Protein AF-A0A7L0USU4-F1 (afdb_monomer_lite)

Foldseek 3Di:
DVVVVVVQCPPPVSVVVVVVVVVVVLVVLCVCCVVVVPPVSVVVSVVVVVVVVVVVVVVVVCCVVCVVVVLVVQLVSQLVLLQCCPVDPVSVVVNLVCCQVVVHAHSVHVCSNLNHLQQNQDPPRPHPNHVHGDPSNDDDPPPD

pLDDT: mean 88.08, std 13.07, range [41.97, 98.19]

Radius of gyration: 21.61 Å; chains: 1; bounding box: 52×35×64 Å

Structure (mmCIF, N/CA/C/O backbone):
data_AF-A0A7L0USU4-F1
#
_entry.id   AF-A0A7L0USU4-F1
#
loop_
_atom_site.group_PDB
_atom_site.id
_atom_site.type_symbol
_atom_site.label_atom_id
_atom_site.label_alt_id
_atom_site.label_comp_id
_atom_site.label_asym_id
_atom_site.label_entity_id
_atom_site.label_seq_id
_atom_site.pdbx_PDB_ins_code
_atom_site.Cartn_x
_atom_site.Cartn_y
_atom_site.Cartn_z
_atom_site.occupancy
_atom_site.B_iso_or_equiv
_atom_site.auth_seq_id
_atom_site.auth_comp_id
_atom_site.auth_asym_id
_atom_site.auth_atom_id
_atom_site.pdbx_PDB_model_num
ATOM 1 N N . ALA A 1 1 ? -20.101 -6.570 -10.208 1.00 42.50 1 ALA A N 1
ATOM 2 C CA . ALA A 1 1 ? -20.181 -5.860 -8.914 1.00 42.50 1 ALA A CA 1
ATOM 3 C C . ALA A 1 1 ? -18.971 -6.180 -8.033 1.00 42.50 1 ALA A C 1
ATOM 5 O O . ALA A 1 1 ? -18.293 -5.246 -7.630 1.00 42.50 1 ALA A O 1
ATOM 6 N N . GLU A 1 2 ? -18.632 -7.458 -7.821 1.00 45.44 2 GLU A N 1
ATOM 7 C CA . GLU A 1 2 ? -17.457 -7.875 -7.023 1.00 45.44 2 GLU A CA 1
ATOM 8 C C . GLU A 1 2 ? -16.110 -7.357 -7.565 1.00 45.44 2 GLU A C 1
ATOM 10 O O . GLU A 1 2 ? -15.286 -6.881 -6.791 1.00 45.44 2 GLU A O 1
ATOM 15 N N . ALA A 1 3 ? -15.909 -7.333 -8.890 1.00 47.44 3 ALA A N 1
ATOM 16 C CA . ALA A 1 3 ? -14.667 -6.820 -9.488 1.00 47.44 3 ALA A CA 1
ATOM 17 C C . ALA A 1 3 ? -14.498 -5.289 -9.364 1.00 47.44 3 ALA A C 1
ATOM 19 O O . ALA A 1 3 ? -13.391 -4.803 -9.168 1.00 47.44 3 ALA A O 1
ATOM 20 N N . ALA A 1 4 ? -15.594 -4.523 -9.426 1.00 47.53 4 ALA A N 1
ATOM 21 C CA . ALA A 1 4 ? -15.549 -3.061 -9.313 1.00 47.53 4 ALA A CA 1
ATOM 22 C C . ALA A 1 4 ? -15.293 -2.602 -7.867 1.00 47.53 4 ALA A C 1
ATOM 24 O O . ALA A 1 4 ? -14.600 -1.615 -7.640 1.00 47.53 4 ALA A O 1
ATOM 25 N N . MET A 1 5 ? -15.816 -3.350 -6.890 1.00 48.34 5 MET A N 1
ATOM 26 C CA . MET A 1 5 ? -15.567 -3.098 -5.470 1.00 48.34 5 MET A CA 1
ATOM 27 C C . MET A 1 5 ? -14.105 -3.393 -5.106 1.00 48.34 5 MET A C 1
ATOM 29 O O . MET A 1 5 ? -13.513 -2.642 -4.343 1.00 48.34 5 MET A O 1
ATOM 33 N N . ALA A 1 6 ? -13.495 -4.417 -5.718 1.00 49.16 6 ALA A N 1
ATOM 34 C CA . ALA A 1 6 ? -12.067 -4.682 -5.576 1.00 49.16 6 ALA A CA 1
ATOM 35 C C . ALA A 1 6 ? -11.213 -3.538 -6.149 1.00 49.16 6 ALA A C 1
ATOM 37 O O . ALA A 1 6 ? -10.341 -3.052 -5.443 1.00 49.16 6 ALA A O 1
ATOM 38 N N . CYS A 1 7 ? -11.503 -3.039 -7.360 1.00 50.59 7 CYS A N 1
ATOM 39 C CA . CYS A 1 7 ? -10.774 -1.902 -7.945 1.00 50.59 7 CYS A CA 1
ATOM 40 C C . CYS A 1 7 ? -10.843 -0.628 -7.084 1.00 50.59 7 CYS A C 1
ATOM 42 O O . CYS A 1 7 ? -9.841 0.069 -6.973 1.00 50.59 7 CYS A O 1
ATOM 44 N N . LEU A 1 8 ? -11.984 -0.351 -6.439 1.00 51.56 8 LEU A N 1
ATOM 45 C CA . LEU A 1 8 ? -12.131 0.786 -5.518 1.00 51.56 8 LEU A CA 1
ATOM 46 C C . LEU A 1 8 ? -11.361 0.605 -4.200 1.00 51.56 8 LEU A C 1
ATOM 48 O O . LEU A 1 8 ? -10.950 1.588 -3.600 1.00 51.56 8 LEU A O 1
ATOM 52 N N . VAL A 1 9 ? -11.160 -0.631 -3.738 1.00 50.44 9 VAL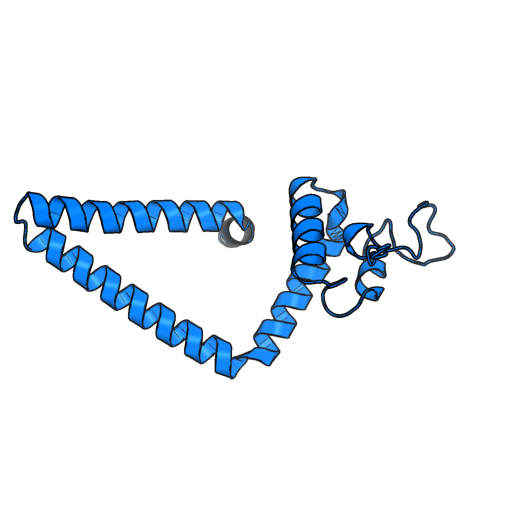 A N 1
ATOM 53 C CA . VAL A 1 9 ? -10.395 -0.925 -2.510 1.00 50.44 9 VAL A CA 1
ATOM 54 C C . VAL A 1 9 ? -8.880 -0.878 -2.750 1.00 50.44 9 VAL A C 1
ATOM 56 O O . VAL A 1 9 ? -8.125 -0.669 -1.804 1.00 50.44 9 VAL A O 1
ATOM 59 N N . MET A 1 10 ? -8.428 -1.041 -3.999 1.00 57.16 10 MET A N 1
ATOM 60 C CA . MET A 1 10 ? -7.007 -0.922 -4.354 1.00 57.16 10 MET A CA 1
ATOM 61 C C . MET A 1 10 ? -6.514 0.527 -4.394 1.00 57.16 10 MET A C 1
ATOM 63 O O . MET A 1 10 ? -5.303 0.733 -4.434 1.00 57.16 10 MET A O 1
ATOM 67 N N . ASP A 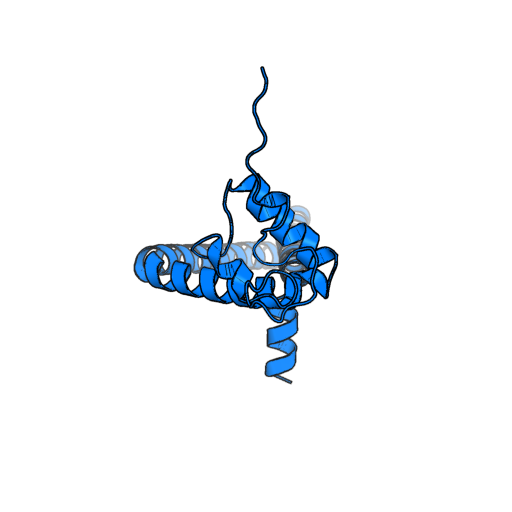1 11 ? -7.418 1.512 -4.381 1.00 73.00 11 ASP A N 1
ATOM 68 C CA . ASP A 1 11 ? -7.040 2.912 -4.243 1.00 73.00 11 ASP A CA 1
ATOM 69 C C . ASP A 1 11 ? -6.661 3.211 -2.777 1.00 73.00 11 ASP A C 1
ATOM 71 O O . ASP A 1 11 ? -7.510 3.095 -1.878 1.00 73.00 11 ASP A O 1
ATOM 75 N N . PRO A 1 12 ? -5.402 3.600 -2.497 1.00 75.94 12 PRO A N 1
ATOM 76 C CA . PRO A 1 12 ? -4.947 3.862 -1.134 1.00 75.94 12 PRO A CA 1
ATOM 77 C C . PRO A 1 12 ? -5.772 4.944 -0.425 1.00 75.94 12 PRO A C 1
ATOM 79 O O . PRO A 1 12 ? -5.965 4.876 0.790 1.00 75.94 12 PRO A O 1
ATOM 82 N N . THR A 1 13 ? -6.295 5.921 -1.167 1.00 82.44 13 THR A N 1
ATOM 83 C CA . THR A 1 13 ? -7.059 7.048 -0.621 1.00 82.44 13 THR A CA 1
ATOM 84 C C . THR A 1 13 ? -8.419 6.590 -0.111 1.00 82.44 13 THR A C 1
ATOM 86 O O . THR A 1 13 ? -8.802 6.915 1.015 1.00 82.44 13 THR A O 1
ATOM 89 N N . ILE A 1 14 ? -9.141 5.785 -0.895 1.00 83.81 14 ILE A N 1
ATOM 90 C CA . ILE A 1 14 ? -10.443 5.235 -0.490 1.00 83.81 14 ILE A CA 1
ATOM 91 C C . ILE A 1 14 ? -10.293 4.363 0.762 1.00 83.81 14 ILE A C 1
ATOM 93 O O . ILE A 1 14 ? -11.097 4.479 1.692 1.00 83.81 14 ILE A O 1
ATOM 97 N N . LEU A 1 15 ? -9.241 3.539 0.833 1.00 83.12 15 LEU A N 1
ATOM 98 C CA . LEU A 1 15 ? -8.959 2.710 2.007 1.00 83.12 15 LEU A CA 1
ATOM 99 C C . LEU A 1 15 ? -8.756 3.570 3.264 1.00 83.12 15 LEU A C 1
ATOM 101 O O . LEU A 1 15 ? -9.369 3.296 4.301 1.00 83.12 15 LEU A O 1
ATOM 105 N N . LEU A 1 16 ? -7.955 4.637 3.169 1.00 86.38 16 LEU A N 1
ATOM 106 C CA . LEU A 1 16 ? -7.723 5.566 4.278 1.00 86.38 16 LEU A CA 1
ATOM 107 C C . LEU A 1 16 ? -9.014 6.251 4.743 1.00 86.38 16 LEU A C 1
ATOM 109 O O . LEU A 1 16 ? -9.241 6.359 5.950 1.00 86.38 16 LEU A O 1
ATOM 113 N N . ILE A 1 17 ? -9.888 6.656 3.816 1.00 90.44 17 ILE A N 1
ATOM 114 C CA . ILE A 1 17 ? -11.186 7.262 4.150 1.00 90.44 17 ILE A CA 1
ATOM 115 C C . ILE A 1 17 ? -12.062 6.272 4.926 1.00 90.44 17 ILE A C 1
ATOM 117 O O . ILE A 1 17 ? -12.610 6.625 5.972 1.00 90.44 17 ILE A O 1
ATOM 121 N N . VAL A 1 18 ? -12.178 5.025 4.458 1.00 88.56 18 VAL A N 1
ATOM 122 C CA . VAL A 1 18 ? -12.996 3.996 5.122 1.00 88.56 18 VAL A CA 1
ATOM 123 C C . VAL A 1 18 ? -12.481 3.713 6.534 1.00 88.56 18 VAL A C 1
ATOM 125 O O . VAL A 1 18 ? -13.264 3.709 7.487 1.00 88.56 18 VAL A O 1
ATOM 128 N N . VAL A 1 19 ? -11.167 3.532 6.698 1.00 91.00 19 VAL A N 1
ATOM 129 C CA . VAL A 1 19 ? -10.547 3.325 8.017 1.00 91.00 19 VAL A CA 1
ATOM 130 C C . VAL A 1 19 ? -10.767 4.541 8.925 1.00 91.00 19 VAL A C 1
ATOM 132 O O . VAL A 1 19 ? -11.112 4.381 10.098 1.00 91.00 19 VAL A O 1
ATOM 135 N N . GLY A 1 20 ? -10.639 5.758 8.392 1.00 94.06 20 GLY A N 1
ATOM 136 C CA . GLY A 1 20 ? -10.883 7.000 9.127 1.00 94.06 20 GLY A CA 1
ATOM 137 C C . GLY A 1 20 ? -12.320 7.118 9.643 1.00 94.06 20 GLY A C 1
ATOM 138 O O . GLY A 1 20 ? -12.540 7.409 10.817 1.00 94.06 20 GLY A O 1
ATOM 139 N N . VAL A 1 21 ? -13.315 6.817 8.807 1.00 95.31 21 VAL A N 1
ATOM 140 C CA . VAL A 1 21 ? -14.729 6.851 9.217 1.00 95.31 21 VAL A CA 1
ATOM 141 C C . VAL A 1 21 ? -15.026 5.787 10.277 1.00 95.31 21 VAL A C 1
ATOM 143 O O . VAL A 1 21 ? -15.679 6.083 11.278 1.00 95.31 21 VAL A O 1
ATOM 146 N N . LEU A 1 22 ? -14.524 4.560 10.110 1.00 93.69 22 LEU A N 1
ATOM 147 C CA . LEU A 1 22 ? -14.737 3.485 11.086 1.00 93.69 22 LEU A CA 1
ATOM 148 C C . LEU A 1 22 ? -14.108 3.810 12.445 1.00 93.69 22 LEU A C 1
ATOM 150 O O . LEU A 1 22 ? -14.749 3.636 13.482 1.00 93.69 22 LEU A O 1
ATOM 154 N N . THR A 1 23 ? -12.874 4.317 12.450 1.00 94.25 23 THR A N 1
ATOM 155 C CA . THR A 1 23 ? -12.190 4.720 13.687 1.00 94.25 23 THR A CA 1
ATOM 156 C C . THR A 1 23 ? -12.903 5.886 14.372 1.00 94.25 23 THR A C 1
ATOM 158 O O . THR A 1 23 ? -13.086 5.851 15.591 1.00 94.25 23 THR A O 1
ATOM 161 N N . PHE A 1 24 ? -13.396 6.868 13.611 1.00 96.56 24 PHE A N 1
ATOM 162 C CA . PHE A 1 24 ? -14.227 7.953 14.134 1.00 96.56 24 PHE A CA 1
ATOM 163 C C . PHE A 1 24 ? -15.518 7.445 14.799 1.00 96.56 24 PHE A C 1
ATOM 165 O O . PHE A 1 24 ? -15.834 7.853 15.912 1.00 96.56 24 PHE A O 1
ATOM 172 N N . LEU A 1 25 ? -16.252 6.521 14.172 1.00 95.00 25 LEU A N 1
ATOM 173 C CA . LEU A 1 25 ? -17.487 5.978 14.754 1.00 95.00 25 LEU A CA 1
ATOM 174 C C . LEU A 1 25 ? -17.224 5.204 16.052 1.00 95.00 25 LEU A C 1
ATOM 176 O O . LEU A 1 25 ? -17.919 5.411 17.046 1.00 95.00 25 LEU A O 1
ATOM 180 N N . ILE A 1 26 ? -16.197 4.348 16.066 1.00 95.31 26 ILE A N 1
ATOM 181 C CA . ILE A 1 26 ? -15.829 3.557 17.250 1.00 95.31 26 ILE A CA 1
ATOM 182 C C . ILE A 1 26 ? -15.435 4.483 18.405 1.00 95.31 26 ILE A C 1
ATOM 184 O O . ILE A 1 26 ? -15.923 4.327 19.526 1.00 95.31 26 ILE A O 1
ATOM 188 N N . THR A 1 27 ? -14.581 5.471 18.132 1.00 95.69 27 THR A N 1
ATOM 189 C CA . THR A 1 27 ? -14.131 6.443 19.141 1.00 95.69 27 THR A CA 1
ATOM 190 C C . THR A 1 27 ? -15.280 7.312 19.639 1.00 95.69 27 THR A C 1
ATOM 192 O O . THR A 1 27 ? -15.415 7.491 20.848 1.00 95.69 27 THR A O 1
ATOM 195 N N . PHE A 1 28 ? -16.171 7.767 18.755 1.00 95.00 28 PHE A N 1
ATOM 196 C CA . PHE A 1 28 ? -17.375 8.501 19.135 1.00 95.00 28 PHE A CA 1
ATOM 197 C C . PHE A 1 28 ? -18.268 7.684 20.077 1.00 95.00 28 PHE A C 1
ATOM 199 O O . PHE A 1 28 ? -18.679 8.192 21.121 1.00 95.00 28 PHE A O 1
ATOM 206 N N . CYS A 1 29 ? -18.518 6.405 19.771 1.00 93.81 29 CYS A N 1
ATOM 207 C CA . CYS A 1 29 ? -19.262 5.506 20.656 1.00 93.81 29 CYS A CA 1
ATOM 208 C C . CYS A 1 29 ? -18.590 5.351 22.027 1.00 93.81 29 CYS A C 1
ATOM 210 O O . CYS A 1 29 ? -19.286 5.382 23.042 1.00 93.81 29 CYS A O 1
ATOM 212 N N . GLY A 1 30 ? -17.259 5.239 22.073 1.00 96.38 30 GLY A N 1
ATOM 213 C CA . GLY A 1 30 ? -16.498 5.193 23.324 1.00 96.38 30 GLY A CA 1
ATOM 214 C C . GLY A 1 30 ? -16.638 6.479 24.146 1.00 96.38 30 GLY A C 1
ATOM 215 O O . GLY A 1 30 ? -16.988 6.428 25.327 1.00 96.38 30 GLY A O 1
ATOM 216 N N . CYS A 1 31 ? -16.447 7.641 23.515 1.00 96.75 31 CYS A N 1
ATOM 217 C CA . CYS A 1 31 ? -16.577 8.945 24.165 1.00 96.75 31 CYS A CA 1
ATOM 218 C C . CYS A 1 31 ? -18.002 9.193 24.683 1.00 96.75 31 CYS A C 1
ATOM 220 O O . CYS A 1 31 ? -18.181 9.546 25.848 1.00 96.75 31 CYS A O 1
ATOM 222 N N . VAL A 1 32 ? -19.030 8.978 23.852 1.00 95.69 32 VAL A N 1
ATOM 223 C CA . VAL A 1 32 ? -20.438 9.153 24.254 1.00 95.69 32 VAL A CA 1
ATOM 224 C C . VAL A 1 32 ? -20.841 8.133 25.315 1.00 95.69 32 VAL A C 1
ATOM 226 O O . VAL A 1 32 ? -21.528 8.499 26.267 1.00 95.69 32 VAL A O 1
ATOM 229 N N . GLY A 1 33 ? -20.398 6.880 25.185 1.00 95.69 33 GLY A N 1
ATOM 230 C CA . GLY A 1 33 ? -20.637 5.828 26.171 1.00 95.69 33 GLY A CA 1
ATOM 231 C C . GLY A 1 33 ? -20.107 6.205 27.551 1.00 95.69 33 GLY A C 1
ATOM 232 O O . GLY A 1 33 ? -20.837 6.081 28.531 1.00 95.69 33 GLY A O 1
ATOM 233 N N . SER A 1 34 ? -18.892 6.757 27.621 1.00 95.44 34 SER A N 1
ATOM 234 C CA . SER A 1 34 ? -18.315 7.252 28.874 1.00 95.44 34 SER A CA 1
ATOM 235 C C . SER A 1 34 ? -19.046 8.483 29.418 1.00 95.44 34 SER A C 1
ATOM 237 O O . SER A 1 34 ? -19.315 8.540 30.612 1.00 95.44 34 SER A O 1
ATOM 239 N N . LEU A 1 35 ? -19.378 9.465 28.570 1.00 96.38 35 LEU A N 1
ATOM 240 C CA . LEU A 1 35 ? -20.029 10.711 29.004 1.00 96.38 35 LEU A CA 1
ATOM 241 C C . LEU A 1 35 ? -21.469 10.506 29.485 1.00 96.38 35 LEU A C 1
ATOM 243 O O . LEU A 1 35 ? -21.946 11.238 30.348 1.00 96.38 35 LEU A O 1
ATOM 247 N N . ARG A 1 36 ? -22.189 9.554 28.885 1.00 94.62 36 ARG A N 1
ATOM 248 C CA . ARG A 1 36 ? -23.585 9.238 29.221 1.00 94.62 36 ARG A CA 1
ATOM 249 C C . ARG A 1 36 ? -23.716 8.074 30.199 1.00 94.62 36 ARG A C 1
ATOM 251 O O . ARG A 1 36 ? -24.842 7.654 30.446 1.00 94.62 36 ARG A O 1
ATOM 258 N N . GLU A 1 37 ? -22.596 7.542 30.692 1.00 94.88 37 GLU A N 1
ATOM 259 C CA . GLU A 1 37 ? -22.547 6.352 31.551 1.00 94.88 37 GLU A CA 1
ATOM 260 C C . GLU A 1 37 ? -23.334 5.163 30.953 1.00 94.88 37 GLU A C 1
ATOM 262 O O . GLU A 1 37 ? -23.977 4.373 31.642 1.00 94.88 37 GLU A O 1
ATOM 267 N N . ASN A 1 38 ? -23.318 5.044 29.620 1.00 94.19 38 ASN A N 1
ATOM 268 C CA . ASN A 1 38 ? -24.072 4.029 28.896 1.00 94.19 38 ASN A CA 1
ATOM 269 C C . ASN A 1 38 ? -23.216 2.771 28.710 1.00 94.19 38 ASN A C 1
ATOM 271 O O . ASN A 1 38 ? -22.388 2.682 27.797 1.00 94.19 38 ASN A O 1
ATOM 275 N N . ILE A 1 39 ? -23.469 1.778 29.563 1.00 94.25 39 ILE A N 1
ATOM 276 C CA . ILE A 1 39 ? -22.744 0.501 29.598 1.00 94.25 39 ILE A CA 1
ATOM 277 C C . ILE A 1 39 ? -22.808 -0.235 28.251 1.00 94.25 39 ILE A C 1
ATOM 279 O O . ILE A 1 39 ? -21.810 -0.811 27.833 1.00 94.25 39 ILE A O 1
ATOM 283 N N . CYS A 1 40 ? -23.934 -0.181 27.531 1.00 93.75 40 CYS A N 1
ATOM 284 C CA . CYS A 1 40 ? -24.082 -0.862 26.240 1.00 93.75 40 CYS A CA 1
ATOM 285 C C . CYS A 1 40 ? -23.147 -0.270 25.166 1.00 93.75 40 CYS A C 1
ATOM 287 O O . CYS A 1 40 ? -22.474 -1.008 24.439 1.00 93.75 40 CYS A O 1
ATOM 289 N N . LEU A 1 41 ? -23.039 1.064 25.105 1.00 93.12 41 LEU A N 1
ATOM 290 C CA . LEU A 1 41 ? -22.111 1.746 24.192 1.00 93.12 41 LEU A CA 1
ATOM 291 C C . LEU A 1 41 ? -20.650 1.465 24.557 1.00 93.12 41 LEU A C 1
ATOM 293 O O . LEU A 1 41 ? -19.838 1.186 23.674 1.00 93.12 41 LEU A O 1
ATOM 297 N N . LEU A 1 42 ? -20.325 1.481 25.852 1.00 94.12 42 LEU A N 1
ATOM 298 C CA . LEU A 1 42 ? -18.975 1.193 26.334 1.00 94.12 42 LEU A CA 1
ATOM 299 C C . LEU A 1 42 ? -18.572 -0.269 26.077 1.00 94.12 42 LEU A C 1
ATOM 301 O O . LEU A 1 42 ? -17.445 -0.541 25.661 1.00 94.12 42 LEU A O 1
ATOM 305 N N . GLN A 1 43 ? -19.502 -1.209 26.257 1.00 94.75 43 GLN A N 1
ATOM 306 C CA . GLN A 1 43 ? -19.293 -2.623 25.952 1.00 94.75 43 GLN A CA 1
ATOM 307 C C . GLN A 1 43 ? -19.085 -2.844 24.450 1.00 94.75 43 GLN A C 1
ATOM 309 O O . GLN A 1 43 ? -18.174 -3.573 24.066 1.00 94.75 43 GLN A O 1
ATOM 314 N N . THR A 1 44 ? -19.870 -2.174 23.600 1.00 93.88 44 THR A N 1
ATOM 315 C CA . THR A 1 44 ? -19.693 -2.218 22.139 1.00 93.88 44 THR A CA 1
ATOM 316 C C . THR A 1 44 ? -18.301 -1.726 21.745 1.00 93.88 44 THR A C 1
ATOM 318 O O . THR A 1 44 ? -17.588 -2.419 21.024 1.00 93.88 44 THR A O 1
ATOM 321 N N . PHE A 1 45 ? -17.873 -0.577 22.278 1.00 95.69 45 PHE A N 1
ATOM 322 C CA . PHE A 1 45 ? -16.527 -0.044 22.062 1.00 95.69 45 PHE A CA 1
ATOM 323 C C . PHE A 1 45 ? -15.437 -1.046 22.469 1.00 95.69 45 PHE A C 1
ATOM 325 O O . PHE A 1 45 ? -14.533 -1.329 21.682 1.00 95.69 45 PHE A O 1
ATOM 332 N N . SER A 1 46 ? -15.552 -1.634 23.663 1.00 96.25 46 SER A N 1
ATOM 333 C CA . SER A 1 46 ? -14.585 -2.614 24.163 1.00 96.25 46 SER A CA 1
ATOM 334 C C . SER A 1 46 ? -14.514 -3.862 23.279 1.00 96.25 46 SER A C 1
ATOM 336 O O . SER A 1 46 ? -13.415 -4.266 22.904 1.00 96.25 46 SER A O 1
ATOM 338 N N . ILE A 1 47 ? -15.659 -4.431 22.887 1.00 97.12 47 ILE A N 1
ATOM 339 C CA . ILE A 1 47 ? -15.715 -5.607 22.005 1.00 97.12 47 ILE A CA 1
ATOM 340 C C . ILE A 1 47 ? -15.096 -5.287 20.640 1.00 97.12 47 ILE A C 1
ATOM 342 O O . ILE A 1 47 ? -14.280 -6.065 20.145 1.00 97.12 47 ILE A O 1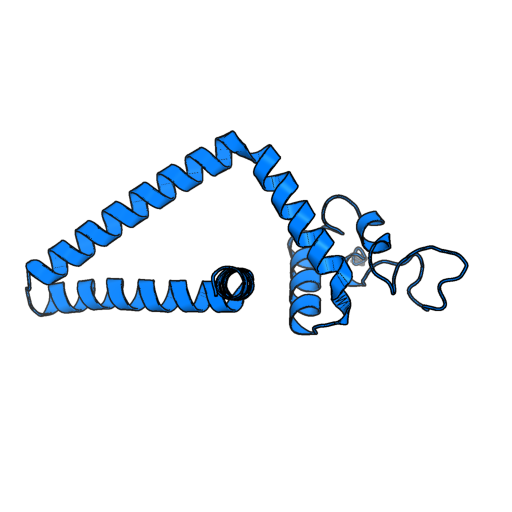
ATOM 346 N N . CYS A 1 48 ? -15.429 -4.137 20.043 1.00 95.75 48 CYS A N 1
ATOM 347 C CA . CYS A 1 48 ? -14.847 -3.705 18.773 1.00 95.75 48 CYS A CA 1
ATOM 348 C C . CYS A 1 48 ? -13.319 -3.594 18.854 1.00 95.75 48 CYS A C 1
ATOM 350 O O . CYS A 1 48 ? -12.630 -4.116 17.978 1.00 95.75 48 CYS A O 1
ATOM 352 N N . LEU A 1 49 ? -12.777 -2.977 19.911 1.00 96.25 49 LEU A N 1
ATOM 353 C CA . LEU A 1 49 ? -11.328 -2.882 20.106 1.00 96.25 49 LEU A CA 1
ATOM 354 C C . LEU A 1 49 ? -10.670 -4.252 20.280 1.00 96.25 49 LEU A C 1
ATOM 356 O O . LEU A 1 49 ? -9.618 -4.495 19.692 1.00 96.25 49 LEU A O 1
ATOM 360 N N . THR A 1 50 ? -11.286 -5.161 21.039 1.00 97.62 50 THR A N 1
ATOM 361 C CA . THR A 1 50 ? -10.771 -6.527 21.193 1.00 97.62 50 THR A CA 1
ATOM 362 C C . THR A 1 50 ? -10.729 -7.260 19.854 1.00 97.62 50 THR A C 1
ATOM 364 O O . THR A 1 50 ? -9.720 -7.886 19.538 1.00 97.62 50 THR A O 1
ATOM 367 N N . ILE A 1 51 ? -11.778 -7.152 19.033 1.00 96.94 51 ILE A N 1
ATOM 368 C CA . ILE A 1 51 ? -11.807 -7.764 17.697 1.00 96.94 51 ILE A CA 1
ATOM 369 C C . ILE A 1 51 ? -10.709 -7.171 16.807 1.00 96.94 51 ILE A C 1
ATOM 371 O O . ILE A 1 51 ? -9.966 -7.927 16.184 1.00 96.94 51 ILE A O 1
ATOM 375 N N . ILE A 1 52 ? -10.560 -5.843 16.773 1.00 96.06 52 ILE A N 1
ATOM 376 C CA . ILE A 1 52 ? -9.514 -5.174 15.982 1.00 96.06 52 ILE A CA 1
ATOM 377 C C . ILE A 1 52 ? -8.124 -5.632 16.425 1.00 96.06 52 ILE A C 1
ATOM 379 O O . ILE A 1 52 ? -7.292 -5.952 15.581 1.00 96.06 52 ILE A O 1
ATOM 383 N N . PHE A 1 53 ? -7.882 -5.721 17.732 1.00 97.12 53 PHE A N 1
ATOM 384 C CA . PHE A 1 53 ? -6.612 -6.193 18.272 1.00 97.12 53 PHE A CA 1
ATOM 385 C C . PHE A 1 53 ? -6.302 -7.635 17.848 1.00 97.12 53 PHE A C 1
ATOM 387 O O . PHE A 1 53 ? -5.197 -7.921 17.389 1.00 97.12 53 PHE A O 1
ATOM 394 N N . LEU A 1 54 ? -7.282 -8.541 17.934 1.00 98.19 54 LEU A N 1
ATOM 395 C CA . LEU A 1 54 ? -7.111 -9.924 17.485 1.00 98.19 54 LEU A CA 1
ATOM 396 C C . LEU A 1 54 ? -6.845 -10.002 15.976 1.00 98.19 54 LEU A C 1
ATOM 398 O O . LEU A 1 54 ? -5.961 -10.746 15.554 1.00 98.19 54 LEU A O 1
ATOM 402 N N . LEU A 1 55 ? -7.556 -9.212 15.166 1.00 95.69 55 LEU A N 1
ATOM 403 C CA . LEU A 1 55 ? -7.321 -9.133 13.723 1.00 95.69 55 LEU A CA 1
ATOM 404 C C . LEU A 1 55 ? -5.918 -8.605 13.402 1.00 95.69 55 LEU A C 1
ATOM 406 O O . LEU A 1 55 ? -5.247 -9.172 12.543 1.00 95.69 55 LEU A O 1
ATOM 410 N N . GLN A 1 56 ? -5.447 -7.572 14.104 1.00 94.50 56 GLN A N 1
ATOM 411 C CA . GLN A 1 56 ? -4.093 -7.035 13.943 1.00 94.50 56 GLN A CA 1
ATOM 412 C C . GLN A 1 56 ? -3.023 -8.053 14.340 1.00 94.50 56 GLN A C 1
ATOM 414 O O . GLN A 1 56 ? -2.030 -8.197 13.631 1.00 94.50 56 GLN A O 1
ATOM 419 N N . LEU A 1 57 ? -3.236 -8.800 15.427 1.00 97.62 57 LEU A N 1
ATOM 420 C CA . LEU A 1 57 ? -2.327 -9.862 15.851 1.00 97.62 57 LEU A CA 1
ATOM 421 C C . LEU A 1 57 ? -2.248 -10.968 14.794 1.00 97.62 57 LEU A C 1
ATOM 423 O O . LEU A 1 57 ? -1.153 -11.357 14.394 1.00 97.62 57 LEU A O 1
ATOM 427 N N . VAL A 1 58 ? -3.395 -11.439 14.297 1.00 97.38 58 VAL A N 1
ATOM 428 C CA . VAL A 1 58 ? -3.448 -12.453 13.233 1.00 97.38 58 VAL A CA 1
ATOM 429 C C . VAL A 1 58 ? -2.776 -11.938 11.960 1.00 97.38 58 VAL A C 1
ATOM 431 O O . VAL A 1 58 ? -1.949 -12.643 11.386 1.00 97.38 58 VAL A O 1
ATOM 434 N N . ALA A 1 59 ? -3.070 -10.705 11.541 1.00 93.06 59 ALA A N 1
ATOM 435 C CA . ALA A 1 59 ? -2.448 -10.086 10.375 1.00 93.06 59 ALA A CA 1
ATOM 436 C C . ALA A 1 59 ? -0.927 -9.945 10.538 1.00 93.06 59 ALA A C 1
ATOM 438 O O . ALA A 1 59 ? -0.192 -10.240 9.601 1.00 93.06 59 ALA A O 1
ATOM 439 N N . GLY A 1 60 ? -0.444 -9.565 11.725 1.00 95.19 60 GLY A N 1
ATOM 440 C CA . GLY A 1 60 ? 0.983 -9.466 12.030 1.00 95.19 60 GLY A CA 1
ATOM 441 C C . GLY A 1 60 ? 1.693 -10.818 11.973 1.00 95.19 60 GLY A C 1
ATOM 442 O O . GLY A 1 60 ? 2.737 -10.938 11.333 1.00 95.19 60 GLY A O 1
ATOM 443 N N . VAL A 1 61 ? 1.101 -11.862 12.566 1.00 97.00 61 VAL A N 1
ATOM 444 C CA . VAL A 1 61 ? 1.644 -13.230 12.505 1.00 97.00 61 VAL A CA 1
ATOM 445 C C . VAL A 1 61 ? 1.671 -13.741 11.063 1.00 97.00 61 VAL A C 1
ATOM 447 O O . VAL A 1 61 ? 2.693 -14.261 10.617 1.00 97.00 61 VAL A O 1
ATOM 450 N N . LEU A 1 62 ? 0.584 -13.559 10.307 1.00 94.75 62 LEU A N 1
ATOM 451 C CA . LEU A 1 62 ? 0.531 -13.944 8.894 1.00 94.75 62 LEU A CA 1
ATOM 452 C C . LEU A 1 62 ? 1.537 -13.153 8.050 1.00 94.75 62 LEU A C 1
ATOM 454 O O . LEU A 1 62 ? 2.212 -13.742 7.211 1.00 94.75 62 LEU A O 1
ATOM 458 N N . GLY A 1 63 ? 1.673 -11.849 8.285 1.00 93.12 63 GLY A N 1
ATOM 459 C CA . GLY A 1 63 ? 2.637 -10.996 7.594 1.00 93.12 63 GLY A CA 1
ATOM 460 C C . GLY A 1 63 ? 4.081 -11.422 7.849 1.00 93.12 63 GLY A C 1
ATOM 461 O O . GLY A 1 63 ? 4.891 -11.426 6.926 1.00 93.12 63 GLY A O 1
ATOM 462 N N . PHE A 1 64 ? 4.391 -11.857 9.072 1.00 94.12 64 PHE A N 1
ATOM 463 C CA . PHE A 1 64 ? 5.707 -12.384 9.416 1.00 94.12 64 PHE A CA 1
ATOM 464 C C . PHE A 1 64 ? 5.981 -13.738 8.743 1.00 94.12 64 PHE A C 1
ATOM 466 O O . PHE A 1 64 ? 7.003 -13.905 8.076 1.00 94.12 64 PHE A O 1
ATOM 473 N N . VAL A 1 65 ? 5.048 -14.691 8.866 1.00 96.69 65 VAL A N 1
ATOM 474 C CA . VAL A 1 65 ? 5.191 -16.052 8.314 1.00 96.69 65 VAL A CA 1
ATOM 475 C C . VAL A 1 65 ? 5.236 -16.050 6.784 1.00 96.69 65 VAL A C 1
ATOM 477 O O . VAL A 1 65 ? 5.998 -16.806 6.190 1.00 96.69 65 VAL A O 1
ATOM 480 N N . PHE A 1 66 ? 4.441 -15.200 6.134 1.00 95.06 66 PHE A N 1
ATOM 481 C CA . PHE A 1 66 ? 4.341 -15.117 4.675 1.00 95.06 66 PHE A CA 1
ATOM 482 C C . PHE A 1 66 ? 5.068 -13.899 4.093 1.00 95.06 66 PHE A C 1
ATOM 484 O O . PHE A 1 66 ? 4.689 -13.413 3.027 1.00 95.06 66 PHE A O 1
ATOM 491 N N . SER A 1 67 ? 6.114 -13.416 4.765 1.00 93.25 67 SER A N 1
ATOM 492 C CA . SER A 1 67 ? 6.857 -12.208 4.382 1.00 93.25 67 SER A CA 1
ATOM 493 C C . SER A 1 67 ? 7.387 -12.244 2.943 1.00 93.25 67 SER A C 1
ATOM 495 O O . SER A 1 67 ? 7.187 -11.285 2.198 1.00 93.25 67 SER A O 1
ATOM 497 N N . ASP A 1 68 ? 7.959 -13.364 2.492 1.00 93.19 68 ASP A N 1
ATOM 498 C CA . ASP A 1 68 ? 8.433 -13.513 1.106 1.00 93.19 68 ASP A CA 1
ATOM 499 C C . ASP A 1 68 ? 7.298 -13.409 0.080 1.00 93.19 68 ASP A C 1
ATOM 501 O O . ASP A 1 68 ? 7.416 -12.744 -0.953 1.00 93.19 68 ASP A O 1
ATOM 505 N N . LYS A 1 69 ? 6.153 -14.031 0.379 1.00 92.88 69 LYS A N 1
ATOM 506 C CA . LYS A 1 69 ? 4.973 -13.983 -0.491 1.00 92.88 69 LYS A CA 1
ATOM 507 C C . LYS A 1 69 ? 4.361 -12.583 -0.511 1.00 92.88 69 LYS A C 1
ATOM 509 O O . LYS A 1 69 ? 3.933 -12.126 -1.570 1.00 92.88 69 LYS A O 1
ATOM 514 N N . ALA A 1 70 ? 4.345 -11.905 0.636 1.00 88.94 70 ALA A N 1
ATOM 515 C CA . ALA A 1 70 ? 3.914 -10.520 0.749 1.00 88.94 70 ALA A CA 1
ATOM 516 C C . ALA A 1 70 ? 4.817 -9.601 -0.084 1.00 88.94 70 ALA A C 1
ATOM 518 O O . ALA A 1 70 ? 4.305 -8.820 -0.881 1.00 88.94 70 ALA A O 1
ATOM 519 N N . ARG A 1 71 ? 6.145 -9.762 0.001 1.00 89.31 71 ARG A N 1
ATOM 520 C CA . ARG A 1 71 ? 7.104 -9.015 -0.824 1.00 89.31 71 ARG A CA 1
ATOM 521 C C . ARG A 1 71 ? 6.853 -9.225 -2.315 1.00 89.31 71 ARG A C 1
ATOM 523 O O . ARG A 1 71 ? 6.767 -8.250 -3.052 1.00 89.31 71 ARG A O 1
ATOM 530 N N . GLY A 1 72 ? 6.664 -10.473 -2.748 1.00 90.69 72 GLY A N 1
ATOM 531 C CA . GLY A 1 72 ? 6.337 -10.780 -4.144 1.00 90.69 72 GLY A CA 1
ATOM 532 C C . GLY A 1 72 ? 5.049 -10.098 -4.617 1.00 90.69 72 GLY A C 1
ATOM 533 O O . GLY A 1 72 ? 5.010 -9.553 -5.718 1.00 90.69 72 GLY A O 1
ATOM 534 N N . LYS A 1 73 ? 4.014 -10.060 -3.768 1.00 89.62 73 LYS A N 1
ATOM 535 C CA . LYS A 1 73 ? 2.759 -9.361 -4.076 1.00 89.62 73 LYS A CA 1
ATOM 536 C C . LYS A 1 73 ? 2.914 -7.848 -4.140 1.00 89.62 73 LYS A C 1
ATOM 538 O O . LYS A 1 73 ? 2.347 -7.233 -5.037 1.00 89.62 73 LYS A O 1
ATOM 543 N N . VAL A 1 74 ? 3.701 -7.256 -3.247 1.00 88.25 74 VAL A N 1
ATOM 544 C CA . VAL A 1 74 ? 4.018 -5.823 -3.302 1.00 88.25 74 VAL A CA 1
ATOM 545 C C . VAL A 1 74 ? 4.746 -5.485 -4.603 1.00 88.25 74 VAL A C 1
ATOM 547 O O . VAL A 1 74 ? 4.350 -4.545 -5.284 1.00 88.25 74 VAL A O 1
ATOM 550 N N . SER A 1 75 ? 5.742 -6.278 -5.008 1.00 90.31 75 SER A N 1
ATOM 551 C CA . SER A 1 75 ? 6.439 -6.066 -6.282 1.00 90.31 75 SER A CA 1
ATOM 552 C C . SER A 1 75 ? 5.509 -6.199 -7.496 1.00 90.31 75 SER A C 1
ATOM 554 O O . SER A 1 75 ? 5.628 -5.416 -8.432 1.00 90.31 75 SER A O 1
ATOM 556 N N . GLU A 1 76 ? 4.555 -7.137 -7.484 1.00 89.81 76 GLU A N 1
ATOM 557 C CA . GLU A 1 76 ? 3.535 -7.277 -8.538 1.00 89.81 76 GLU A CA 1
ATOM 558 C C . GLU A 1 76 ? 2.639 -6.030 -8.636 1.00 89.81 76 GLU A C 1
ATOM 560 O O . GLU A 1 76 ? 2.406 -5.526 -9.734 1.00 89.81 76 GLU A O 1
ATOM 565 N N . ILE A 1 77 ? 2.199 -5.493 -7.492 1.00 88.25 77 ILE A N 1
ATOM 566 C CA . ILE A 1 77 ? 1.399 -4.261 -7.424 1.00 88.25 77 ILE A CA 1
ATOM 567 C C . ILE A 1 77 ? 2.199 -3.067 -7.957 1.00 88.25 77 ILE A C 1
ATOM 569 O O . ILE A 1 77 ? 1.689 -2.319 -8.788 1.00 88.25 77 ILE A O 1
ATOM 573 N N . ILE A 1 78 ? 3.457 -2.908 -7.529 1.00 90.31 78 ILE A N 1
ATOM 574 C CA . ILE A 1 78 ? 4.326 -1.816 -7.993 1.00 90.31 78 ILE A CA 1
ATOM 575 C C . ILE A 1 78 ? 4.576 -1.928 -9.499 1.00 90.31 78 ILE A C 1
ATOM 577 O O . ILE A 1 78 ? 4.489 -0.928 -10.201 1.00 90.31 78 ILE A O 1
ATOM 581 N N . ASN A 1 79 ? 4.834 -3.127 -10.022 1.00 91.50 79 ASN A N 1
ATOM 582 C CA . ASN A 1 79 ? 5.042 -3.318 -11.457 1.00 91.50 79 ASN A CA 1
ATOM 583 C C . ASN A 1 79 ? 3.777 -2.996 -12.266 1.00 91.50 79 ASN A C 1
ATOM 585 O O . ASN A 1 79 ? 3.872 -2.356 -13.311 1.00 91.50 79 ASN A O 1
ATOM 589 N N . GLY A 1 80 ? 2.593 -3.360 -11.761 1.00 90.25 80 GLY A N 1
ATOM 590 C CA . GLY A 1 80 ? 1.321 -2.933 -12.349 1.00 90.25 80 GLY A CA 1
ATOM 591 C C . GLY A 1 80 ? 1.151 -1.410 -12.335 1.00 90.25 80 GLY A C 1
ATOM 592 O O . GLY A 1 80 ? 0.723 -0.826 -13.327 1.00 90.25 80 GLY A O 1
ATOM 593 N N . ALA A 1 81 ? 1.558 -0.757 -11.246 1.00 89.88 81 ALA A N 1
ATOM 594 C CA . ALA A 1 81 ? 1.525 0.696 -11.112 1.00 89.88 81 ALA A CA 1
ATOM 595 C C . ALA A 1 81 ? 2.525 1.404 -12.052 1.00 89.88 81 ALA A C 1
ATOM 597 O O . ALA A 1 81 ? 2.198 2.434 -12.636 1.00 89.88 81 ALA A O 1
ATOM 598 N N . ILE A 1 82 ? 3.713 0.826 -12.269 1.00 92.75 82 ILE A N 1
ATOM 599 C CA . ILE A 1 82 ? 4.740 1.337 -13.195 1.00 92.75 82 ILE A CA 1
ATOM 600 C C . ILE A 1 82 ? 4.216 1.416 -14.633 1.00 92.75 82 ILE A C 1
ATOM 602 O O . ILE A 1 82 ? 4.512 2.385 -15.332 1.00 92.75 82 ILE A O 1
ATOM 606 N N . VAL A 1 83 ? 3.433 0.428 -15.081 1.00 93.31 83 VAL A N 1
ATOM 607 C CA . VAL A 1 83 ? 2.846 0.417 -16.436 1.00 93.31 83 VAL A CA 1
ATOM 608 C C . VAL A 1 83 ? 1.919 1.615 -16.665 1.00 93.31 83 VAL A C 1
ATOM 610 O O . VAL A 1 83 ? 1.877 2.142 -17.774 1.00 93.31 83 VAL A O 1
ATOM 613 N N . HIS A 1 84 ? 1.229 2.064 -15.615 1.00 90.81 84 HIS A N 1
ATOM 614 C CA . HIS A 1 84 ? 0.272 3.174 -15.641 1.00 90.81 84 HIS A CA 1
ATOM 615 C C . HIS A 1 84 ? 0.840 4.482 -15.073 1.00 90.81 84 HIS A C 1
ATOM 617 O O . HIS A 1 84 ? 0.102 5.435 -14.841 1.00 90.81 84 HIS A O 1
ATOM 623 N N . TYR A 1 85 ? 2.157 4.566 -14.870 1.00 90.81 85 TYR A N 1
ATOM 624 C CA . TYR A 1 85 ? 2.805 5.684 -14.177 1.00 90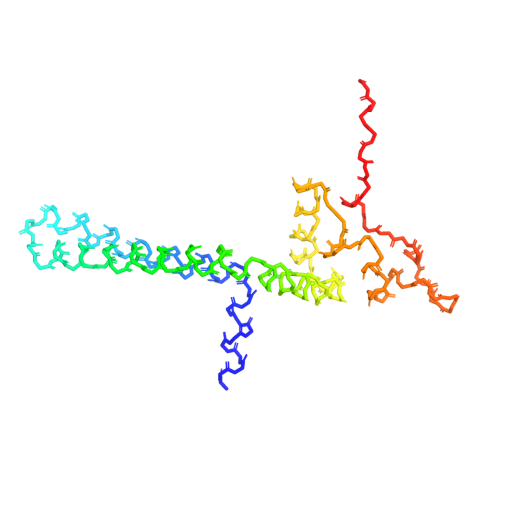.81 85 TYR A CA 1
ATOM 625 C C . TYR A 1 85 ? 2.496 7.068 -14.775 1.00 90.81 85 TYR A C 1
ATOM 627 O O . TYR A 1 85 ? 2.471 8.052 -14.047 1.00 90.81 85 TYR A O 1
ATOM 635 N N . ARG A 1 86 ? 2.270 7.167 -16.093 1.00 90.88 86 ARG A N 1
ATOM 636 C CA . ARG A 1 86 ? 1.937 8.434 -16.779 1.00 90.88 86 ARG A CA 1
ATOM 637 C C . ARG A 1 86 ? 0.440 8.653 -17.003 1.00 90.88 86 ARG A C 1
ATOM 639 O O . ARG A 1 86 ? 0.078 9.695 -17.545 1.00 90.88 86 ARG A O 1
ATOM 646 N N . ASP A 1 87 ? -0.402 7.696 -16.629 1.00 90.31 87 ASP A N 1
ATOM 647 C CA . ASP A 1 87 ? -1.844 7.773 -16.874 1.00 90.31 87 ASP A CA 1
ATOM 648 C C . ASP A 1 87 ? -2.547 8.644 -15.821 1.00 90.31 87 ASP A C 1
ATOM 650 O O . ASP A 1 87 ? -3.562 9.270 -16.125 1.00 90.31 87 ASP A O 1
ATOM 654 N N . ASP A 1 88 ? -1.985 8.725 -14.609 1.00 87.12 88 ASP A N 1
ATOM 655 C CA . ASP A 1 88 ? -2.546 9.454 -13.472 1.00 87.12 88 ASP A CA 1
ATOM 656 C C . ASP A 1 88 ? -1.452 10.227 -12.701 1.00 87.12 88 ASP A C 1
ATOM 658 O O . ASP A 1 88 ? -0.408 9.677 -12.337 1.00 87.12 88 ASP A O 1
ATOM 662 N N . LEU A 1 89 ? -1.692 11.521 -12.457 1.00 89.62 8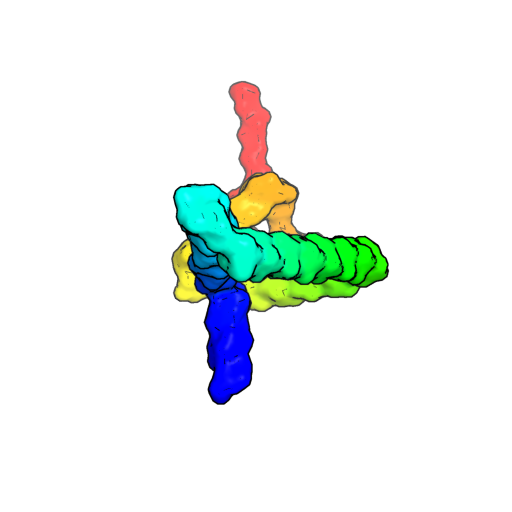9 LEU A N 1
ATOM 663 C CA . LEU A 1 89 ? -0.776 12.415 -11.737 1.00 89.62 89 LEU A CA 1
ATOM 664 C C . LEU A 1 89 ? -0.634 12.046 -10.255 1.00 89.62 89 LEU A C 1
ATOM 666 O O . LEU A 1 89 ? 0.450 12.196 -9.691 1.00 89.62 89 LEU A O 1
ATOM 670 N N . ASP A 1 90 ? -1.700 11.564 -9.623 1.00 88.00 90 ASP A N 1
ATOM 671 C CA . ASP A 1 90 ? -1.688 11.151 -8.223 1.00 88.00 90 ASP A CA 1
ATOM 672 C C . ASP A 1 90 ? -0.894 9.851 -8.064 1.00 88.00 90 ASP A C 1
ATOM 674 O O . ASP A 1 90 ? -0.074 9.735 -7.149 1.00 88.00 90 ASP A O 1
ATOM 678 N N . LEU A 1 91 ? -1.040 8.914 -9.010 1.00 87.81 91 LEU A N 1
ATOM 679 C CA . LEU A 1 91 ? -0.219 7.701 -9.056 1.00 87.81 91 LEU A CA 1
ATOM 680 C C . LEU A 1 91 ? 1.265 8.030 -9.257 1.00 87.81 91 LEU A C 1
ATOM 682 O O . LEU A 1 91 ? 2.120 7.475 -8.563 1.00 87.81 91 LEU A O 1
ATOM 686 N N . GLN A 1 92 ? 1.567 8.952 -10.176 1.00 92.06 92 GLN A N 1
ATOM 687 C CA . GLN A 1 92 ? 2.924 9.440 -10.399 1.00 92.06 92 GLN A CA 1
ATOM 688 C C . GLN A 1 92 ? 3.524 10.016 -9.107 1.00 92.06 92 GLN A C 1
ATOM 690 O O . GLN A 1 92 ? 4.607 9.602 -8.693 1.00 92.06 92 GLN A O 1
ATOM 695 N N . ASN A 1 93 ? 2.806 10.927 -8.445 1.00 91.69 93 ASN A N 1
ATOM 696 C CA . ASN A 1 93 ? 3.254 11.550 -7.200 1.00 91.69 93 ASN A CA 1
ATOM 697 C C . ASN A 1 93 ? 3.459 10.525 -6.077 1.00 91.69 93 ASN A C 1
ATOM 699 O O . ASN A 1 93 ? 4.433 10.624 -5.331 1.00 91.69 93 ASN A O 1
ATOM 703 N N . LEU A 1 94 ? 2.572 9.533 -5.962 1.00 90.06 94 LEU A N 1
ATOM 704 C CA . LEU A 1 94 ? 2.671 8.472 -4.961 1.00 90.06 94 LEU A CA 1
ATOM 705 C C . LEU A 1 94 ? 3.915 7.599 -5.173 1.00 90.06 94 LEU A C 1
ATOM 707 O O . LEU A 1 94 ? 4.640 7.321 -4.215 1.00 90.06 94 LEU A O 1
ATOM 711 N N . ILE A 1 95 ? 4.176 7.178 -6.414 1.00 91.69 95 ILE A N 1
ATOM 712 C CA . ILE A 1 95 ? 5.363 6.381 -6.750 1.00 91.69 95 ILE A CA 1
ATOM 713 C C . ILE A 1 95 ? 6.631 7.205 -6.522 1.00 91.69 95 ILE A C 1
ATOM 715 O O . ILE A 1 95 ? 7.565 6.713 -5.889 1.00 91.69 95 ILE A O 1
ATOM 719 N N . ASP A 1 96 ? 6.651 8.462 -6.971 1.00 93.69 96 ASP A N 1
ATOM 720 C CA . ASP A 1 96 ? 7.796 9.356 -6.801 1.00 93.69 96 ASP A CA 1
ATOM 721 C C . ASP A 1 96 ? 8.097 9.636 -5.325 1.00 93.69 96 ASP A C 1
ATOM 723 O O . ASP A 1 96 ? 9.264 9.664 -4.927 1.00 93.69 96 ASP A O 1
ATOM 727 N N . PHE A 1 97 ? 7.060 9.826 -4.505 1.00 91.75 97 PHE A N 1
ATOM 728 C CA . PHE A 1 97 ? 7.194 9.967 -3.058 1.00 91.75 97 PHE A CA 1
ATOM 729 C C . PHE A 1 97 ? 7.767 8.695 -2.433 1.00 91.75 97 PHE A C 1
ATOM 731 O O . PHE A 1 97 ? 8.752 8.769 -1.706 1.00 91.75 97 PHE A O 1
ATOM 738 N N . GLY A 1 98 ? 7.202 7.527 -2.756 1.00 91.31 98 GLY A N 1
ATOM 739 C CA . GLY A 1 98 ? 7.676 6.252 -2.220 1.00 91.31 98 GLY A CA 1
ATOM 740 C C . GLY A 1 98 ? 9.136 5.968 -2.578 1.00 91.31 98 GLY A C 1
ATOM 741 O O . GLY A 1 98 ? 9.913 5.554 -1.722 1.00 91.31 98 GLY A O 1
ATOM 742 N N . GLN A 1 99 ? 9.539 6.236 -3.819 1.00 92.88 99 GLN A N 1
ATOM 743 C CA . GLN A 1 99 ? 10.917 6.019 -4.268 1.00 92.88 99 GLN A CA 1
ATOM 744 C C . GLN A 1 99 ? 11.920 6.921 -3.547 1.00 92.88 99 GLN A C 1
ATOM 746 O O . GLN A 1 99 ? 12.973 6.440 -3.125 1.00 92.88 99 GLN A O 1
ATOM 751 N N . LYS A 1 100 ? 11.562 8.191 -3.323 1.00 91.69 100 LYS A N 1
ATOM 752 C CA . LYS A 1 100 ? 12.384 9.132 -2.551 1.00 91.69 100 LYS A CA 1
ATOM 753 C C . LYS A 1 100 ? 12.454 8.755 -1.072 1.00 91.69 100 LYS A C 1
ATOM 755 O O . LYS A 1 100 ? 13.546 8.669 -0.523 1.00 91.69 100 LYS A O 1
ATOM 760 N N . GLU A 1 101 ? 11.309 8.489 -0.448 1.00 92.94 101 GLU A N 1
ATOM 761 C CA . GLU A 1 101 ? 11.212 8.195 0.988 1.00 92.94 101 GLU A CA 1
ATOM 762 C C . GLU A 1 101 ? 11.950 6.901 1.352 1.00 92.94 101 GLU A C 1
ATOM 764 O O . GLU A 1 101 ? 12.678 6.840 2.340 1.00 92.94 101 GLU A O 1
ATOM 769 N N . PHE A 1 102 ? 11.815 5.862 0.524 1.00 90.75 102 PHE A N 1
ATOM 770 C CA . PHE A 1 102 ? 12.428 4.558 0.780 1.00 90.75 102 PHE A CA 1
ATOM 771 C C . PHE A 1 102 ? 13.778 4.361 0.080 1.00 90.75 102 PHE A C 1
ATOM 773 O O . PHE A 1 102 ? 14.333 3.263 0.150 1.00 90.75 102 PHE A O 1
ATOM 780 N N . SER A 1 103 ? 14.312 5.395 -0.585 1.00 90.38 103 SER A N 1
ATOM 781 C CA . SER A 1 103 ? 15.566 5.334 -1.357 1.00 90.38 103 SER A CA 1
ATOM 782 C C . SER A 1 103 ? 15.630 4.116 -2.291 1.00 90.38 103 SER A C 1
ATOM 784 O O . SER A 1 103 ? 16.623 3.384 -2.331 1.00 90.38 103 SER A O 1
ATOM 786 N N . CYS A 1 104 ? 14.539 3.849 -3.009 1.00 91.25 104 CYS A N 1
ATOM 787 C CA . CYS A 1 104 ? 14.382 2.664 -3.848 1.00 91.25 104 CYS A CA 1
ATOM 788 C C . CYS A 1 104 ? 13.989 3.034 -5.282 1.00 91.25 104 CYS A C 1
ATOM 790 O O . CYS A 1 104 ? 13.534 4.139 -5.558 1.00 91.25 104 CYS A O 1
ATOM 792 N N . CYS A 1 105 ? 14.174 2.102 -6.220 1.00 93.12 105 CYS A N 1
ATOM 793 C CA . CYS A 1 105 ? 13.802 2.314 -7.615 1.00 93.12 105 CYS A CA 1
ATOM 794 C C . CYS A 1 105 ? 13.238 1.036 -8.239 1.00 93.12 105 CYS A C 1
ATOM 796 O O . CYS A 1 105 ? 13.944 0.032 -8.357 1.00 93.12 105 CYS A O 1
ATOM 798 N N . GLY A 1 106 ? 11.977 1.101 -8.671 1.00 91.69 106 GLY A N 1
ATOM 799 C CA . GLY A 1 106 ? 11.223 -0.056 -9.161 1.00 91.69 106 GLY A CA 1
ATOM 800 C C . GLY A 1 106 ? 10.642 -0.929 -8.040 1.00 91.69 106 GLY A C 1
ATOM 801 O O . GLY A 1 106 ? 10.742 -0.595 -6.860 1.00 91.69 106 GLY A O 1
ATOM 802 N N . GLY A 1 107 ? 10.006 -2.044 -8.407 1.00 88.81 107 GLY A N 1
ATOM 803 C CA . GLY A 1 107 ? 9.414 -2.987 -7.447 1.00 88.81 107 GLY A CA 1
ATOM 804 C C . GLY A 1 107 ? 10.416 -4.008 -6.899 1.00 88.81 107 GLY A C 1
ATOM 805 O O . GLY A 1 107 ? 10.297 -4.466 -5.762 1.00 88.81 107 GLY A O 1
ATOM 806 N N . VAL A 1 108 ? 11.408 -4.368 -7.709 1.00 90.81 108 VAL A N 1
ATOM 807 C CA . VAL A 1 108 ? 12.546 -5.239 -7.380 1.00 90.81 108 VAL A CA 1
ATOM 808 C C . VAL A 1 108 ? 13.849 -4.601 -7.855 1.00 90.81 108 VAL A C 1
ATOM 810 O O . VAL A 1 108 ? 14.872 -4.706 -7.179 1.00 90.81 108 VAL A O 1
ATOM 813 N N . SER A 1 109 ? 13.830 -3.959 -9.025 1.00 91.88 109 SER A N 1
ATOM 814 C CA . SER A 1 109 ? 15.003 -3.342 -9.636 1.00 91.88 109 SER A CA 1
ATOM 815 C C . SER A 1 109 ? 14.614 -2.148 -10.502 1.00 91.88 109 SER A C 1
ATOM 817 O O . SER A 1 109 ? 13.531 -2.105 -11.077 1.00 91.88 109 SER A O 1
ATOM 819 N N . TYR A 1 110 ? 15.559 -1.235 -10.734 1.00 91.25 110 TYR A N 1
ATOM 820 C CA . TYR A 1 110 ? 15.380 -0.122 -11.672 1.00 91.25 110 TYR A CA 1
ATOM 821 C C . TYR A 1 110 ? 14.993 -0.585 -13.091 1.00 91.25 110 TYR A C 1
ATOM 823 O O . TYR A 1 110 ? 14.418 0.178 -13.862 1.00 91.25 110 TYR A O 1
ATOM 831 N N . LYS A 1 111 ? 15.287 -1.844 -13.445 1.00 93.19 111 LYS A N 1
ATOM 832 C CA . LYS A 1 111 ? 14.918 -2.447 -14.734 1.00 93.19 111 LYS A CA 1
ATOM 833 C C . LYS A 1 111 ? 13.411 -2.631 -14.912 1.00 93.19 111 LYS A C 1
ATOM 835 O O . LYS A 1 111 ? 12.968 -2.742 -16.056 1.00 93.19 111 LYS A O 1
ATOM 840 N N . ASP A 1 112 ? 12.632 -2.627 -13.834 1.00 93.81 112 ASP A N 1
ATOM 841 C CA . ASP A 1 112 ? 11.173 -2.771 -13.884 1.00 93.81 112 ASP A CA 1
ATOM 842 C C . ASP A 1 112 ? 10.524 -1.630 -14.684 1.00 93.81 112 ASP A C 1
ATOM 844 O O . ASP A 1 112 ? 9.525 -1.828 -15.372 1.00 93.81 112 ASP A O 1
ATOM 848 N N . TRP A 1 113 ? 11.172 -0.462 -14.731 1.00 94.38 113 TRP A N 1
ATOM 849 C CA . TRP A 1 113 ? 10.752 0.667 -15.562 1.00 94.38 113 TRP A CA 1
ATOM 850 C C . TRP A 1 113 ? 10.701 0.353 -17.059 1.00 94.38 113 TRP A C 1
ATOM 852 O O . TRP A 1 113 ? 9.937 0.981 -17.787 1.00 94.38 113 TRP A O 1
ATOM 862 N N . SER A 1 114 ? 11.417 -0.670 -17.535 1.00 93.31 114 SER A N 1
ATOM 863 C CA . SER A 1 114 ? 11.325 -1.111 -18.932 1.00 93.31 114 SER A CA 1
ATOM 864 C C . SER A 1 114 ? 9.937 -1.634 -19.331 1.00 93.31 114 SER A C 1
ATOM 866 O O . SER A 1 114 ? 9.656 -1.736 -20.527 1.00 93.31 114 SER A O 1
ATOM 868 N N . GLN A 1 115 ? 9.064 -1.943 -18.365 1.00 92.38 115 GLN A N 1
ATOM 869 C CA . GLN A 1 115 ? 7.680 -2.352 -18.621 1.00 92.38 115 GLN A CA 1
ATOM 870 C C . GLN A 1 115 ? 6.774 -1.174 -19.006 1.00 92.38 115 GLN A C 1
ATOM 872 O O . GLN A 1 115 ? 5.772 -1.375 -19.689 1.00 92.38 115 GLN A O 1
ATOM 877 N N . ASN A 1 116 ? 7.132 0.052 -18.620 1.00 93.81 116 ASN A N 1
ATOM 878 C CA . ASN A 1 116 ? 6.372 1.245 -18.971 1.00 93.81 116 ASN A CA 1
ATOM 879 C C . ASN A 1 116 ? 6.649 1.680 -20.418 1.00 93.81 116 ASN A C 1
ATOM 881 O O . ASN A 1 116 ? 7.802 1.728 -20.855 1.00 93.81 116 ASN A O 1
ATOM 885 N N . MET A 1 117 ? 5.606 2.092 -21.144 1.00 92.81 117 MET A N 1
ATOM 886 C CA . MET A 1 117 ? 5.714 2.441 -22.566 1.00 92.81 117 MET A CA 1
ATOM 887 C C . MET A 1 117 ? 6.680 3.604 -22.852 1.00 92.81 117 MET A C 1
ATOM 889 O O . MET A 1 117 ? 7.266 3.643 -23.929 1.00 92.81 117 MET A O 1
ATOM 893 N N . TYR A 1 118 ? 6.891 4.518 -21.899 1.00 93.00 118 TYR A N 1
ATOM 894 C CA . TYR A 1 118 ? 7.768 5.683 -22.077 1.00 93.00 118 TYR A CA 1
ATOM 895 C C . TYR A 1 118 ? 9.247 5.389 -21.775 1.00 93.00 118 TYR A C 1
ATOM 897 O O . TYR A 1 118 ? 10.131 5.990 -22.383 1.00 93.00 118 TYR A O 1
ATOM 905 N N . PHE A 1 119 ? 9.523 4.441 -20.874 1.00 94.19 119 PHE A N 1
ATOM 906 C CA . PHE A 1 119 ? 10.882 4.096 -20.426 1.00 94.19 119 PHE A CA 1
ATOM 907 C C . PHE A 1 119 ? 11.437 2.835 -21.110 1.00 94.19 119 PHE A C 1
ATOM 909 O O . PHE A 1 119 ? 12.642 2.570 -21.067 1.00 94.19 119 PHE A O 1
ATOM 916 N N . ASN A 1 120 ? 10.579 2.058 -21.782 1.00 94.12 120 ASN A N 1
ATOM 917 C CA . ASN A 1 120 ? 10.943 0.822 -22.467 1.00 94.12 120 ASN A CA 1
ATOM 918 C C . ASN A 1 120 ? 12.129 1.007 -23.432 1.00 94.12 120 ASN A C 1
ATOM 920 O O . ASN A 1 120 ? 12.076 1.805 -24.364 1.00 94.12 120 ASN A O 1
ATOM 924 N N . CYS A 1 121 ? 13.186 0.214 -23.233 1.00 91.81 121 CYS A N 1
ATOM 925 C CA . CYS A 1 121 ? 14.493 0.385 -23.876 1.00 91.81 121 CYS A CA 1
ATOM 926 C C . CYS A 1 121 ? 14.600 -0.215 -25.299 1.00 91.81 121 CYS A C 1
ATOM 928 O O . CYS A 1 121 ? 15.691 -0.496 -25.792 1.00 91.81 121 CYS A O 1
ATOM 930 N N . THR A 1 122 ? 13.480 -0.426 -25.996 1.00 93.00 122 THR A N 1
ATOM 931 C CA . THR A 1 122 ? 13.502 -0.939 -27.376 1.00 93.00 122 THR A CA 1
ATOM 932 C C . THR A 1 122 ? 13.951 0.151 -28.354 1.00 93.00 122 THR A C 1
ATOM 934 O O . THR A 1 122 ? 13.486 1.287 -28.283 1.00 93.00 122 THR A O 1
ATOM 937 N N . ALA A 1 123 ? 14.813 -0.184 -29.323 1.00 89.81 123 ALA A N 1
ATOM 938 C CA . ALA A 1 123 ? 15.357 0.772 -30.300 1.00 89.81 123 ALA A CA 1
ATOM 939 C C . ALA A 1 123 ? 14.287 1.506 -31.139 1.00 89.81 123 ALA A C 1
ATOM 941 O O . ALA A 1 123 ? 14.531 2.613 -31.618 1.00 89.81 123 ALA A O 1
ATOM 942 N N . THR A 1 124 ? 13.103 0.910 -31.291 1.00 93.19 124 THR A N 1
ATOM 943 C CA . THR A 1 124 ? 11.946 1.482 -31.995 1.00 93.19 124 THR A CA 1
ATOM 944 C C . THR A 1 124 ? 11.124 2.447 -31.144 1.00 93.19 124 THR A C 1
ATOM 946 O O . THR A 1 124 ? 10.260 3.133 -31.684 1.00 93.19 124 THR A O 1
ATOM 949 N N . ASN A 1 125 ? 11.363 2.516 -29.831 1.00 91.81 125 ASN A N 1
ATOM 950 C CA . ASN A 1 125 ? 10.603 3.384 -28.944 1.00 91.81 125 ASN A CA 1
ATOM 951 C C . ASN A 1 125 ? 10.981 4.859 -29.203 1.00 91.81 125 ASN A C 1
ATOM 953 O O . ASN A 1 125 ? 12.165 5.195 -29.069 1.00 91.81 125 ASN A O 1
ATOM 957 N N . PRO A 1 126 ? 10.019 5.726 -29.587 1.00 93.38 126 PRO A N 1
ATOM 958 C CA . PRO A 1 126 ? 10.276 7.128 -29.923 1.00 93.38 126 PRO A CA 1
ATOM 959 C C . PRO A 1 126 ? 10.371 8.044 -28.692 1.00 93.38 126 PRO A C 1
ATOM 961 O O . PRO A 1 126 ? 10.636 9.238 -28.835 1.00 93.38 126 PRO A O 1
ATOM 964 N N . SER A 1 127 ? 10.128 7.521 -27.490 1.00 92.44 127 SER A N 1
ATOM 965 C CA . SER A 1 127 ? 10.090 8.308 -26.260 1.00 92.44 127 SER A CA 1
ATOM 966 C C . SER A 1 127 ? 11.464 8.877 -25.921 1.00 92.44 127 SER A C 1
ATOM 968 O O . SER A 1 127 ? 12.482 8.188 -25.987 1.00 92.44 127 SER A O 1
ATOM 970 N N . ARG A 1 128 ? 11.492 10.142 -25.486 1.00 91.38 128 ARG A N 1
ATOM 971 C CA . ARG A 1 128 ? 12.724 10.809 -25.028 1.00 91.38 128 ARG A CA 1
ATOM 972 C C . ARG A 1 128 ? 13.263 10.216 -23.725 1.00 91.38 128 ARG A C 1
ATOM 974 O O . ARG A 1 128 ? 14.448 10.345 -23.454 1.00 91.38 128 ARG A O 1
ATOM 981 N N . GLU A 1 129 ? 12.396 9.562 -22.958 1.00 91.31 129 GLU A N 1
ATOM 982 C CA . GLU A 1 129 ? 12.696 8.918 -21.672 1.00 91.31 129 GLU A CA 1
ATOM 983 C C . GLU A 1 129 ? 13.096 7.440 -21.831 1.00 91.31 129 GLU A C 1
ATOM 985 O O . GLU A 1 129 ? 13.257 6.711 -20.855 1.00 91.31 129 GLU A O 1
ATOM 990 N N . ARG A 1 130 ? 13.282 6.969 -23.069 1.00 93.38 130 ARG A N 1
ATOM 991 C CA . ARG A 1 130 ? 13.700 5.598 -23.362 1.00 93.38 130 ARG A CA 1
ATOM 992 C C . ARG A 1 130 ? 14.989 5.231 -22.620 1.00 93.38 130 ARG A C 1
ATOM 994 O O . ARG A 1 130 ? 15.936 6.014 -22.590 1.00 93.38 130 ARG A O 1
ATOM 1001 N N . CYS A 1 131 ? 15.049 4.004 -22.094 1.00 91.88 131 CYS A N 1
ATOM 1002 C CA . CYS A 1 131 ? 16.188 3.489 -21.321 1.00 91.88 131 CYS A CA 1
ATOM 1003 C C . CYS A 1 131 ? 16.532 4.346 -20.086 1.00 91.88 131 CYS A C 1
ATOM 1005 O O . CYS A 1 131 ? 17.644 4.247 -19.571 1.00 91.88 131 CYS A O 1
ATOM 1007 N N . SER A 1 132 ? 15.599 5.186 -19.631 1.00 91.69 132 SER A N 1
ATOM 1008 C CA . SER A 1 132 ? 15.749 6.029 -18.444 1.00 91.69 132 SER A CA 1
ATOM 1009 C C . SER A 1 132 ? 14.823 5.542 -17.327 1.00 91.69 132 SER A C 1
ATOM 1011 O O . SER A 1 132 ? 14.004 4.643 -17.524 1.00 91.69 132 SER A O 1
ATOM 1013 N N . VAL A 1 133 ? 14.957 6.143 -16.150 1.00 93.81 133 VAL A N 1
ATOM 1014 C CA . VAL A 1 133 ? 14.063 5.970 -14.997 1.00 93.81 133 VAL A CA 1
ATOM 1015 C C . VAL A 1 133 ? 13.529 7.344 -14.579 1.00 93.81 133 VAL A C 1
ATOM 1017 O O . VAL A 1 133 ? 14.108 8.355 -14.991 1.00 93.81 133 VAL A O 1
ATOM 1020 N N . PRO A 1 134 ? 12.449 7.431 -13.787 1.00 93.81 134 PRO A N 1
ATOM 1021 C CA . PRO A 1 134 ? 11.991 8.707 -13.256 1.00 93.81 134 PRO A CA 1
ATOM 1022 C C . PRO A 1 134 ? 13.038 9.405 -12.398 1.00 93.81 134 PRO A C 1
ATOM 1024 O O . PRO A 1 134 ? 13.9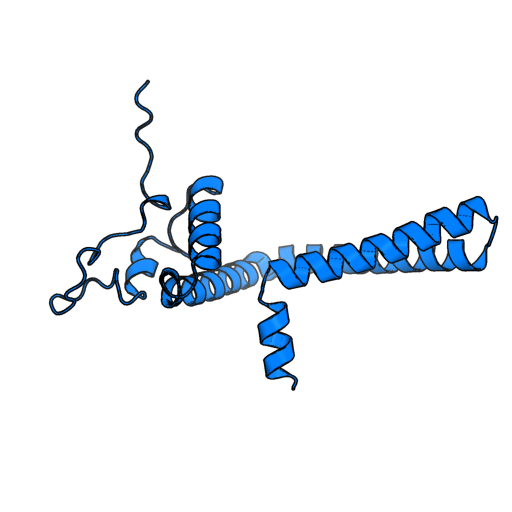09 8.775 -11.801 1.00 93.81 134 PRO A O 1
ATOM 1027 N N . PHE A 1 135 ? 12.897 10.722 -12.279 1.00 90.44 135 PHE A N 1
ATOM 1028 C CA . PHE A 1 135 ? 13.809 11.547 -11.489 1.00 90.44 135 PHE A CA 1
ATOM 1029 C C . PHE A 1 135 ? 13.829 11.167 -9.999 1.00 90.44 135 PHE A C 1
ATOM 1031 O O . PHE A 1 135 ? 14.844 11.331 -9.335 1.00 90.44 135 PHE A O 1
ATOM 1038 N N . SER A 1 136 ? 12.733 10.621 -9.470 1.00 91.69 136 SER A N 1
ATOM 1039 C CA . SER A 1 136 ? 12.641 10.092 -8.101 1.00 91.69 136 SER A CA 1
ATOM 1040 C C . SER A 1 136 ? 13.578 8.911 -7.821 1.00 91.69 136 SER A C 1
ATOM 1042 O O . SER A 1 136 ? 13.929 8.697 -6.666 1.00 91.69 136 SER A O 1
ATOM 1044 N N . CYS A 1 137 ? 14.028 8.191 -8.855 1.00 92.12 137 CYS A N 1
ATOM 1045 C CA . CYS A 1 137 ? 15.038 7.136 -8.749 1.00 92.12 137 CYS A CA 1
ATOM 1046 C C . CYS A 1 137 ? 16.484 7.653 -8.772 1.00 92.12 137 CYS A C 1
ATOM 1048 O O . CYS A 1 137 ? 17.412 6.876 -8.531 1.00 92.12 137 CYS A O 1
ATOM 1050 N N . CYS A 1 138 ? 16.708 8.910 -9.157 1.00 87.50 138 CYS A N 1
ATOM 1051 C CA . CYS A 1 138 ? 18.051 9.464 -9.219 1.00 87.50 138 CYS A CA 1
ATOM 1052 C C . CYS A 1 138 ? 18.544 9.732 -7.798 1.00 87.50 138 CYS A C 1
ATOM 1054 O O . CYS A 1 138 ? 17.863 10.387 -7.010 1.00 87.50 138 CYS A O 1
ATOM 1056 N N . LEU A 1 139 ? 19.745 9.243 -7.485 1.00 78.56 139 LEU A N 1
ATOM 1057 C CA . LEU A 1 139 ? 20.442 9.652 -6.273 1.00 78.56 139 LEU A CA 1
ATOM 1058 C C . LEU A 1 139 ? 20.640 11.166 -6.361 1.00 78.56 139 LEU A C 1
ATOM 1060 O O . LEU A 1 139 ? 21.173 11.658 -7.355 1.00 78.56 139 LEU A O 1
ATOM 1064 N N . GLN A 1 140 ? 20.164 11.905 -5.362 1.00 70.50 140 GLN A N 1
ATOM 1065 C CA . GLN A 1 140 ? 20.599 13.284 -5.205 1.00 70.50 140 GLN A CA 1
ATOM 1066 C C . GLN A 1 140 ? 22.080 13.241 -4.860 1.00 70.50 140 GLN A C 1
ATOM 1068 O O . GLN A 1 140 ? 22.461 12.575 -3.895 1.00 70.50 140 GLN A O 1
ATOM 1073 N N . ASP A 1 141 ? 22.900 13.926 -5.652 1.00 61.72 141 ASP A N 1
ATOM 1074 C CA . ASP A 1 141 ? 24.256 14.239 -5.236 1.00 61.72 141 ASP A CA 1
ATOM 1075 C C . ASP A 1 141 ? 24.131 15.023 -3.926 1.00 61.72 141 ASP A C 1
ATOM 1077 O O . ASP A 1 141 ? 23.602 16.136 -3.886 1.00 61.72 141 ASP A O 1
ATOM 1081 N N . THR A 1 142 ? 24.539 14.403 -2.819 1.00 61.12 142 THR A N 1
ATOM 1082 C CA . THR A 1 142 ? 24.905 15.138 -1.612 1.00 61.12 142 THR A CA 1
ATOM 1083 C C . THR A 1 142 ? 26.191 15.882 -1.937 1.00 61.12 142 THR A C 1
ATOM 1085 O O . THR A 1 142 ? 27.276 15.437 -1.566 1.00 61.12 142 THR A O 1
ATOM 1088 N N . ASP A 1 143 ? 26.065 16.966 -2.695 1.00 54.38 143 ASP A N 1
ATOM 1089 C CA . ASP A 1 143 ? 27.037 18.040 -2.634 1.00 54.38 143 ASP A CA 1
ATOM 1090 C C . ASP A 1 143 ? 26.910 18.649 -1.228 1.00 54.38 143 ASP A C 1
ATOM 1092 O O . ASP A 1 143 ? 25.810 18.995 -0.787 1.00 54.38 143 ASP A O 1
ATOM 1096 N N . GLU A 1 144 ? 28.030 18.658 -0.508 1.00 41.97 144 GLU A N 1
ATOM 1097 C CA . GLU A 1 144 ? 28.231 19.291 0.804 1.00 41.97 144 GLU A CA 1
ATOM 1098 C C . GLU A 1 144 ? 27.629 20.702 0.928 1.00 41.97 144 GLU A C 1
ATOM 1100 O O . GLU A 1 144 ? 27.729 21.502 -0.033 1.00 41.97 144 GLU A O 1
#

Sequence (144 aa):
AEAAMACLVMDPTILLIVVGVLTFLITFCGCVGSLRENICLLQTFSICLTIIFLLQLVAGVLGFVFSDKARGKVSEIINGAIVHYRDDLDLQNLIDFGQKEFSCCGGVSYKDWSQNMYFNCTATNPSRERCSVPFSCCLQDTDE

Organism: Chordeiles acutipennis (NCBI:txid118183)

Secondary structure (DSSP, 8-state):
-HHHHHHHHTSHHHHHHHHHHHHHHHHHHHHHHHHTT-HHHHHHHHHHHHHHHHHHHHHHHHHHHTHHHHHHHHHHHHHHHHHTTTT-HHHHHHHHHHHHHTT--SSSSGGGGGGSTTT---TT---TTTT---GGGSPP----

InterPro domains:
  IPR008952 Tetraspanin, EC2 domain superfamily [G3DSA:1.10.1450.10] (67-144)
  IPR008952 Tetraspanin, EC2 domain superfamily [SSF48652] (64-140)
  IPR018499 Tetraspanin/Peripherin [PF00335] (13-142)
  IPR018499 Tetraspanin/Peripherin [PTHR19282] (12-138)